Protein AF-A0A8R7UPR2-F1 (afdb_monomer)

Radius of gyration: 20.04 Å; Cα contacts (8 Å, |Δi|>4): 86; chains: 1; bounding box: 45×41×53 Å

Foldseek 3Di:
DDDPDPDPPPDDDPPDDPDPPVDDAAEQALDPPDAWDQWPVVRDIYGYCPVPDDDFDKDADDPVCVVVVPGPSNGIHGDDPD

Solvent-accessible surface area (backbone atoms only — not comparable to full-atom values): 5618 Å² total; per-residue (Å²): 136,86,78,84,78,82,75,79,84,77,83,72,84,80,90,79,72,89,70,88,70,86,67,87,82,46,68,25,38,37,57,71,99,53,77,62,46,75,39,83,90,81,70,43,60,34,36,45,32,78,88,78,54,85,78,65,45,71,42,70,59,58,73,92,59,46,85,74,45,88,49,79,62,60,50,27,33,62,42,79,92,126

Structure (mmCIF, N/CA/C/O backbone):
data_AF-A0A8R7UPR2-F1
#
_entry.id   AF-A0A8R7UPR2-F1
#
loop_
_atom_site.group_PDB
_atom_site.id
_atom_site.type_symbol
_atom_site.label_atom_id
_atom_site.label_alt_id
_atom_site.label_comp_id
_atom_site.label_asym_id
_atom_site.label_entity_id
_atom_site.label_seq_id
_atom_site.pdbx_PDB_ins_code
_atom_site.Cartn_x
_atom_site.Cartn_y
_atom_site.Cartn_z
_atom_site.occupancy
_atom_site.B_iso_or_equiv
_atom_site.auth_seq_id
_atom_site.auth_comp_id
_atom_site.auth_asym_id
_atom_site.auth_atom_id
_atom_site.pdbx_PDB_model_num
ATOM 1 N N . PRO A 1 1 ? 32.363 -11.441 -42.466 1.00 42.47 1 PRO A N 1
ATOM 2 C CA . PRO A 1 1 ? 31.017 -11.332 -41.868 1.00 42.47 1 PRO A CA 1
ATOM 3 C C . PRO A 1 1 ? 31.007 -12.047 -40.515 1.00 42.47 1 PRO A C 1
ATOM 5 O O . PRO A 1 1 ? 30.856 -13.262 -40.451 1.00 42.47 1 PRO A O 1
ATOM 8 N N . GLU A 1 2 ? 31.294 -11.279 -39.465 1.00 40.38 2 GLU A N 1
ATOM 9 C CA . GLU A 1 2 ? 31.115 -11.689 -38.073 1.00 40.38 2 GLU A CA 1
ATOM 10 C C . GLU A 1 2 ? 29.631 -11.946 -37.819 1.00 40.38 2 GLU A C 1
ATOM 12 O O . GLU A 1 2 ? 28.797 -11.067 -38.034 1.00 40.38 2 GLU A O 1
ATOM 17 N N . LEU A 1 3 ? 29.307 -13.150 -37.361 1.00 44.12 3 LEU A N 1
ATOM 18 C CA . LEU A 1 3 ? 28.087 -13.373 -36.605 1.00 44.12 3 LEU A CA 1
ATOM 19 C C . LEU A 1 3 ? 28.486 -13.287 -35.136 1.00 44.12 3 LEU A C 1
ATOM 21 O O . LEU A 1 3 ? 29.237 -14.117 -34.632 1.00 44.12 3 LEU A O 1
ATOM 25 N N . LEU A 1 4 ? 28.037 -12.216 -34.491 1.00 40.12 4 LEU A N 1
ATOM 26 C CA . LEU A 1 4 ? 28.115 -12.037 -33.053 1.00 40.12 4 LEU A CA 1
ATOM 27 C C . LEU A 1 4 ? 27.147 -13.048 -32.419 1.00 40.12 4 LEU A C 1
ATOM 29 O O . LEU A 1 4 ? 25.939 -12.817 -32.395 1.00 40.12 4 LEU A O 1
ATOM 33 N N . GLU A 1 5 ? 27.650 -14.190 -31.958 1.00 53.59 5 GLU A N 1
ATOM 34 C CA . GLU A 1 5 ? 26.853 -15.091 -31.128 1.00 53.59 5 GLU A CA 1
ATOM 35 C C . GLU A 1 5 ? 26.772 -14.504 -29.718 1.00 53.59 5 GLU A C 1
ATOM 37 O O . GLU A 1 5 ? 27.753 -14.468 -28.975 1.00 53.59 5 GLU A O 1
ATOM 42 N N . VAL A 1 6 ? 25.593 -14.005 -29.348 1.00 47.44 6 VAL A N 1
ATOM 43 C CA . VAL A 1 6 ? 25.293 -13.666 -27.956 1.00 47.44 6 VAL A CA 1
ATOM 44 C C . VAL A 1 6 ? 25.071 -14.982 -27.217 1.00 47.44 6 VAL A C 1
ATOM 46 O O . VAL A 1 6 ? 23.979 -15.547 -27.234 1.00 47.44 6 VAL A O 1
ATOM 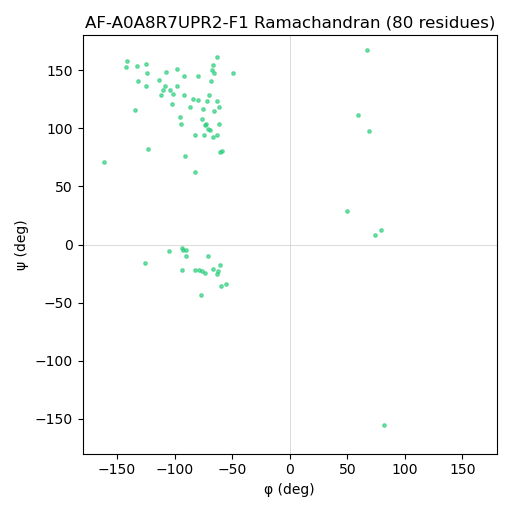49 N N . GLY A 1 7 ? 26.134 -15.490 -26.597 1.00 43.69 7 GLY A N 1
ATOM 50 C CA . GLY A 1 7 ? 26.044 -16.586 -25.643 1.00 43.69 7 GLY A CA 1
ATOM 51 C C . GLY A 1 7 ? 25.270 -16.128 -24.410 1.00 43.69 7 GLY A C 1
ATOM 52 O O . GLY A 1 7 ? 25.722 -15.249 -23.678 1.00 43.69 7 GLY A O 1
ATOM 53 N N . ILE A 1 8 ? 24.102 -16.722 -24.169 1.00 55.78 8 ILE A N 1
ATOM 54 C CA . ILE A 1 8 ? 23.481 -16.671 -22.847 1.00 55.78 8 ILE A CA 1
ATOM 55 C C . ILE A 1 8 ? 24.304 -17.627 -21.982 1.00 55.78 8 ILE A C 1
ATOM 57 O O . ILE A 1 8 ? 24.199 -18.842 -22.130 1.00 55.78 8 ILE A O 1
ATOM 61 N N . GLY A 1 9 ? 25.173 -17.073 -21.135 1.00 43.84 9 GLY A N 1
ATOM 62 C CA . GLY A 1 9 ? 25.893 -17.833 -20.119 1.00 43.84 9 GLY A CA 1
ATOM 63 C C . GLY A 1 9 ? 24.898 -18.416 -19.124 1.00 43.84 9 GLY A C 1
ATOM 64 O O . GLY A 1 9 ? 24.477 -17.740 -18.190 1.00 43.84 9 GLY A O 1
ATOM 65 N N . THR A 1 10 ? 24.476 -19.655 -19.355 1.00 53.00 10 THR A N 1
ATOM 66 C CA . THR A 1 10 ? 23.796 -20.472 -18.352 1.00 53.00 10 THR A CA 1
ATOM 67 C C . THR A 1 10 ? 24.862 -21.265 -17.612 1.00 53.00 10 THR A C 1
ATOM 69 O O . THR A 1 10 ? 25.068 -22.449 -17.889 1.00 53.00 10 THR A O 1
ATOM 72 N N . ASP A 1 11 ? 25.579 -20.600 -16.711 1.00 48.31 11 ASP A N 1
ATOM 73 C CA . ASP A 1 11 ? 26.416 -21.309 -15.751 1.00 48.31 11 ASP A CA 1
ATOM 74 C C . ASP A 1 11 ? 25.481 -21.967 -14.722 1.00 48.31 11 ASP A C 1
ATOM 76 O O . ASP A 1 11 ? 24.890 -21.304 -13.876 1.00 48.31 11 ASP A O 1
ATOM 80 N N . GLU A 1 12 ? 25.328 -23.282 -14.885 1.00 49.81 12 GLU A N 1
ATOM 81 C CA . GLU A 1 12 ? 24.811 -24.264 -13.926 1.00 49.81 12 GLU A CA 1
ATOM 82 C C . GLU A 1 12 ? 23.314 -24.182 -13.561 1.00 49.81 12 GLU A C 1
ATOM 84 O O . GLU A 1 12 ? 22.848 -23.443 -12.697 1.00 49.81 12 GLU A O 1
ATOM 89 N N . ILE A 1 13 ? 22.532 -25.032 -14.233 1.00 51.00 13 ILE A N 1
ATOM 90 C CA . ILE A 1 13 ? 21.139 -25.321 -13.890 1.00 51.00 13 ILE A CA 1
ATOM 91 C C . ILE A 1 13 ? 21.121 -26.138 -12.591 1.00 51.00 13 ILE A C 1
ATOM 93 O O . ILE A 1 13 ? 21.287 -27.362 -12.623 1.00 51.00 13 ILE A O 1
ATOM 97 N N . ASP A 1 14 ? 20.869 -25.479 -11.459 1.00 48.75 14 ASP A N 1
ATOM 98 C CA . ASP A 1 14 ? 20.597 -26.151 -10.185 1.00 48.75 14 ASP A CA 1
ATOM 99 C C . ASP A 1 14 ? 19.267 -26.914 -10.268 1.00 48.75 14 ASP A C 1
ATOM 101 O O . ASP A 1 14 ? 18.158 -26.419 -10.044 1.00 48.75 14 ASP A O 1
ATOM 105 N N . THR A 1 15 ? 19.401 -28.180 -10.639 1.00 45.97 15 THR A N 1
ATOM 106 C CA . THR A 1 15 ? 18.322 -29.140 -10.836 1.00 45.97 15 THR A CA 1
ATOM 107 C C . THR A 1 15 ? 17.910 -29.728 -9.481 1.00 45.97 15 THR A C 1
ATOM 109 O O . THR A 1 15 ? 18.067 -30.919 -9.266 1.00 45.97 15 THR A O 1
ATOM 112 N N . TYR A 1 16 ? 17.420 -28.905 -8.543 1.00 54.62 16 TYR A N 1
ATOM 113 C CA . TYR A 1 16 ? 16.752 -29.327 -7.293 1.00 54.62 16 TYR A CA 1
ATOM 114 C C . TYR A 1 16 ? 15.914 -28.170 -6.701 1.00 54.62 16 TYR A C 1
ATOM 116 O O . TYR A 1 16 ? 16.235 -27.604 -5.662 1.00 54.62 16 TYR A O 1
ATOM 124 N N . SER A 1 17 ? 14.792 -27.803 -7.324 1.00 55.59 17 SER A N 1
ATOM 125 C CA . SER A 1 17 ? 13.731 -27.082 -6.600 1.00 55.59 17 SER A CA 1
ATOM 126 C C . SER A 1 17 ? 12.366 -27.696 -6.937 1.00 55.59 17 SER A C 1
ATOM 128 O O . SER A 1 17 ? 11.973 -27.738 -8.105 1.00 55.59 17 SER A O 1
ATOM 130 N N . PRO A 1 18 ? 11.657 -28.286 -5.955 1.00 54.28 18 PRO A N 1
ATOM 131 C CA . PRO A 1 18 ? 10.405 -28.978 -6.212 1.00 54.28 18 PRO A CA 1
ATOM 132 C C . PRO A 1 18 ? 9.317 -27.930 -6.448 1.00 54.28 18 PRO A C 1
ATOM 134 O O . PRO A 1 18 ? 8.996 -27.175 -5.540 1.00 54.28 18 PRO A O 1
ATOM 137 N N . LEU A 1 19 ? 8.748 -27.911 -7.653 1.00 50.88 19 LEU A N 1
ATOM 138 C CA . LEU A 1 19 ? 7.686 -26.998 -8.084 1.00 50.88 19 LEU A CA 1
ATOM 139 C C . LEU A 1 19 ? 8.063 -25.507 -8.005 1.00 50.88 19 LEU A C 1
ATOM 141 O O . LEU A 1 19 ? 8.055 -24.881 -6.949 1.00 50.88 19 LEU A O 1
ATOM 145 N N . TYR A 1 20 ? 8.197 -24.884 -9.174 1.00 59.62 20 TYR A N 1
ATOM 146 C CA . TYR A 1 20 ? 7.806 -23.488 -9.350 1.00 59.62 20 TYR A CA 1
ATOM 147 C C . TYR A 1 20 ? 6.300 -23.388 -9.051 1.00 59.62 20 TYR A C 1
ATOM 149 O O . TYR A 1 20 ? 5.456 -23.434 -9.945 1.00 59.62 20 TYR A O 1
ATOM 157 N N . CYS A 1 21 ? 5.936 -23.346 -7.769 1.00 62.38 21 CYS A N 1
ATOM 158 C CA . CYS A 1 21 ? 4.650 -22.824 -7.357 1.00 62.38 21 CYS A CA 1
ATOM 159 C C . CYS A 1 21 ? 4.667 -21.373 -7.823 1.00 62.38 21 CYS A C 1
ATOM 161 O O . CYS A 1 21 ? 5.359 -20.551 -7.223 1.00 62.38 21 CYS A O 1
ATOM 163 N N . ILE A 1 22 ? 3.958 -21.073 -8.913 1.00 66.94 22 ILE A N 1
ATOM 164 C CA . ILE A 1 22 ? 3.566 -19.706 -9.257 1.00 66.94 22 ILE A CA 1
ATOM 165 C C . ILE A 1 22 ? 2.728 -19.166 -8.096 1.00 66.94 22 ILE A C 1
ATOM 167 O O . ILE A 1 22 ? 1.505 -19.259 -8.079 1.00 66.94 22 ILE A O 1
ATOM 171 N N . GLY A 1 23 ? 3.412 -18.722 -7.048 1.00 79.44 23 GLY A N 1
ATOM 172 C CA . GLY A 1 23 ? 2.806 -18.105 -5.888 1.00 79.44 23 GLY A CA 1
ATOM 173 C C . GLY A 1 23 ? 2.194 -16.772 -6.289 1.00 79.44 23 GLY A C 1
ATOM 174 O O . GLY A 1 23 ? 2.611 -16.136 -7.257 1.00 79.44 23 GLY A O 1
ATOM 175 N N . PHE A 1 24 ? 1.197 -16.344 -5.530 1.00 86.44 24 PHE A N 1
ATOM 176 C CA . PHE A 1 24 ? 0.709 -14.978 -5.625 1.00 86.44 24 PHE A CA 1
ATOM 177 C C . PHE A 1 24 ? 1.651 -14.059 -4.853 1.00 86.44 24 PHE A C 1
ATOM 179 O O . PHE A 1 24 ? 2.179 -14.441 -3.807 1.00 86.44 24 PHE A O 1
ATOM 186 N N . ILE A 1 25 ? 1.825 -12.842 -5.360 1.00 90.44 25 ILE A N 1
ATOM 187 C CA . ILE A 1 25 ? 2.418 -11.748 -4.603 1.00 90.44 25 ILE A CA 1
ATOM 188 C C . ILE A 1 25 ? 1.314 -10.792 -4.169 1.00 90.44 25 ILE A C 1
ATOM 190 O O . ILE A 1 25 ? 0.464 -10.406 -4.974 1.00 90.44 25 ILE A O 1
ATOM 194 N N . SER A 1 26 ? 1.337 -10.406 -2.898 1.00 94.38 26 SER A N 1
ATOM 195 C CA . SER A 1 26 ? 0.466 -9.362 -2.371 1.00 94.38 26 SER A CA 1
ATOM 196 C C . SER A 1 26 ? 1.279 -8.080 -2.235 1.00 94.38 26 SER A C 1
ATOM 198 O O . SER A 1 26 ? 2.290 -8.050 -1.535 1.00 94.38 26 SER A O 1
ATOM 200 N N . ILE A 1 27 ? 0.853 -7.021 -2.918 1.00 95.12 27 ILE A N 1
ATOM 201 C CA . ILE A 1 27 ? 1.571 -5.743 -2.962 1.00 95.12 27 ILE A CA 1
ATOM 202 C C . ILE A 1 27 ? 0.756 -4.691 -2.213 1.00 95.12 27 ILE A C 1
ATOM 204 O O . ILE A 1 27 ? -0.431 -4.511 -2.482 1.00 95.12 27 ILE A O 1
ATOM 208 N N . ASP A 1 28 ? 1.402 -3.993 -1.284 1.00 95.69 28 ASP A N 1
ATOM 209 C CA . ASP A 1 28 ? 0.836 -2.851 -0.570 1.00 95.69 28 ASP A CA 1
ATOM 210 C C . ASP A 1 28 ? 1.234 -1.546 -1.277 1.00 95.69 28 ASP A C 1
ATOM 212 O O . ASP A 1 28 ? 2.380 -1.074 -1.224 1.00 95.69 28 ASP A O 1
ATOM 216 N N . CYS A 1 29 ? 0.272 -0.985 -2.005 1.00 95.69 29 CYS A N 1
ATOM 217 C CA . CYS A 1 29 ? 0.464 0.186 -2.844 1.00 95.69 29 CYS A CA 1
ATOM 218 C C . CYS A 1 29 ? 0.651 1.456 -2.008 1.00 95.69 29 CYS A C 1
ATOM 220 O O . CYS A 1 29 ? -0.217 1.870 -1.245 1.00 95.69 29 CYS A O 1
ATOM 222 N N . GLY A 1 30 ? 1.766 2.157 -2.214 1.00 95.25 30 GLY A N 1
ATOM 223 C CA . GLY A 1 30 ? 2.078 3.370 -1.462 1.00 95.25 30 GLY A CA 1
ATOM 224 C C . GLY A 1 30 ? 2.640 3.136 -0.054 1.00 95.25 30 GLY A C 1
ATOM 225 O O . GLY A 1 30 ? 2.771 4.102 0.706 1.00 95.25 30 GLY A O 1
ATOM 226 N N . LEU A 1 31 ? 3.031 1.904 0.287 1.00 94.50 31 LEU A N 1
ATOM 227 C CA . LEU A 1 31 ? 3.714 1.594 1.540 1.00 94.50 31 LEU A CA 1
ATOM 228 C C . LEU A 1 31 ? 5.057 2.347 1.641 1.00 94.50 31 LEU A C 1
ATOM 230 O O . LEU A 1 31 ? 5.971 2.153 0.840 1.00 94.50 31 LEU A O 1
ATOM 234 N N . ARG A 1 32 ? 5.203 3.225 2.646 1.00 84.62 32 ARG A N 1
ATOM 235 C CA . ARG A 1 32 ? 6.414 4.054 2.839 1.00 84.62 32 ARG A CA 1
ATOM 236 C C . ARG A 1 32 ? 7.362 3.468 3.870 1.00 84.62 32 ARG A C 1
ATOM 238 O O . ARG A 1 32 ? 6.933 3.168 4.980 1.00 84.62 32 ARG A O 1
ATOM 245 N N . ASN A 1 33 ? 8.661 3.482 3.553 1.00 70.69 33 ASN A N 1
ATOM 246 C CA . ASN A 1 33 ? 9.768 3.260 4.497 1.00 70.69 33 ASN A CA 1
ATOM 247 C C . ASN A 1 33 ? 9.605 2.006 5.369 1.00 70.69 33 ASN A C 1
ATOM 249 O O . ASN A 1 33 ? 10.068 1.967 6.509 1.00 70.69 33 ASN A O 1
ATOM 253 N N . ARG A 1 34 ? 8.911 0.998 4.849 1.00 73.75 34 ARG A N 1
ATOM 254 C CA . ARG A 1 34 ? 8.689 -0.267 5.525 1.00 73.75 34 ARG A CA 1
ATOM 255 C C . ARG A 1 34 ? 9.165 -1.377 4.619 1.00 73.75 34 ARG A C 1
ATOM 257 O O . ARG A 1 34 ? 8.906 -1.374 3.418 1.00 73.75 34 ARG A O 1
ATOM 264 N N . SER A 1 35 ? 9.859 -2.318 5.234 1.00 88.50 35 SER A N 1
ATOM 265 C CA . SER A 1 35 ? 10.051 -3.633 4.661 1.00 88.50 35 SER A CA 1
ATOM 266 C C . SER A 1 35 ? 8.694 -4.314 4.524 1.00 88.50 35 SER A C 1
ATOM 268 O O . SER A 1 35 ? 7.717 -3.966 5.190 1.00 88.50 35 SER A O 1
ATOM 270 N N . SER A 1 36 ? 8.666 -5.333 3.689 1.00 93.81 36 SER A N 1
ATOM 271 C CA . SER A 1 36 ? 7.568 -6.280 3.619 1.00 93.81 36 SER A CA 1
ATOM 272 C C . SER A 1 36 ? 7.160 -6.842 4.994 1.00 93.81 36 SER A C 1
ATOM 274 O O . SER A 1 36 ? 8.033 -7.044 5.846 1.00 93.81 36 SER A O 1
ATOM 276 N N . TYR A 1 37 ? 5.880 -7.152 5.196 1.00 93.94 37 TYR A N 1
ATOM 277 C CA . TYR A 1 37 ? 5.331 -7.572 6.490 1.00 93.94 37 TYR A CA 1
ATOM 278 C C . TYR A 1 37 ? 4.260 -8.660 6.357 1.00 93.94 37 TYR A C 1
ATOM 280 O O . TYR A 1 37 ? 3.576 -8.747 5.344 1.00 93.94 37 TYR A O 1
ATOM 288 N N . ASN A 1 38 ? 4.105 -9.490 7.392 1.00 94.19 38 ASN A N 1
ATOM 289 C CA . ASN A 1 38 ? 2.970 -10.408 7.492 1.00 94.19 38 ASN A CA 1
ATOM 290 C C . ASN A 1 38 ? 1.808 -9.670 8.155 1.00 94.19 38 ASN A C 1
ATOM 292 O O . ASN A 1 38 ? 1.927 -9.219 9.295 1.00 94.19 38 ASN A O 1
ATOM 296 N N . ASP A 1 39 ? 0.708 -9.541 7.435 1.00 93.31 39 ASP A N 1
ATOM 297 C CA . ASP A 1 39 ? -0.514 -8.928 7.919 1.00 93.31 39 ASP A CA 1
ATOM 298 C C . ASP A 1 39 ? -1.293 -9.929 8.779 1.00 93.31 39 ASP A C 1
ATOM 300 O O . ASP A 1 39 ? -1.583 -11.049 8.358 1.00 93.31 39 ASP A O 1
ATOM 304 N N . SER A 1 40 ? -1.610 -9.548 10.015 1.00 91.00 40 SER A N 1
ATOM 305 C CA . SER A 1 40 ? -2.261 -10.450 10.968 1.00 91.00 40 SER A CA 1
ATOM 306 C C . SER A 1 40 ? -3.751 -10.649 10.704 1.00 91.00 40 SER A C 1
ATOM 308 O O . SER A 1 40 ? -4.304 -11.643 11.164 1.00 91.00 40 SER A O 1
ATOM 310 N N . ALA A 1 41 ? -4.407 -9.709 10.016 1.00 91.00 41 ALA A N 1
ATOM 311 C CA . ALA A 1 41 ? -5.838 -9.787 9.736 1.00 91.00 41 ALA A CA 1
ATOM 312 C C . ALA A 1 41 ? -6.116 -10.774 8.595 1.00 91.00 41 ALA A C 1
ATOM 314 O O . ALA A 1 41 ? -7.008 -11.614 8.688 1.00 91.00 41 ALA A O 1
ATOM 315 N N . THR A 1 42 ? -5.305 -10.707 7.542 1.00 90.56 42 THR A N 1
ATOM 316 C CA . THR A 1 42 ? -5.424 -11.546 6.343 1.00 90.56 42 THR A CA 1
ATOM 317 C C . THR A 1 42 ? -4.561 -12.808 6.396 1.00 90.56 42 THR A C 1
ATOM 319 O O . THR A 1 42 ? -4.831 -13.767 5.676 1.00 90.56 42 THR A O 1
ATOM 322 N N . GLY A 1 43 ? -3.511 -12.823 7.225 1.00 92.50 43 GLY A N 1
ATOM 323 C CA . GLY A 1 43 ? -2.516 -13.897 7.278 1.00 92.50 43 GLY A CA 1
ATOM 324 C C . GLY A 1 43 ? -1.539 -13.903 6.096 1.00 92.50 43 GLY A C 1
ATOM 325 O O . GLY A 1 43 ? -0.770 -14.854 5.948 1.00 92.50 43 GLY A O 1
ATOM 326 N N . LEU A 1 44 ? -1.563 -12.871 5.245 1.00 93.38 44 LEU A N 1
ATOM 327 C CA . LEU A 1 44 ? -0.752 -12.782 4.032 1.00 93.38 44 LEU A CA 1
ATOM 328 C C . LEU A 1 44 ? 0.506 -11.938 4.244 1.00 93.38 44 LEU A C 1
ATOM 330 O O . LEU A 1 44 ? 0.532 -10.996 5.034 1.00 93.38 44 LEU A O 1
ATOM 334 N N . ARG A 1 45 ? 1.558 -12.251 3.485 1.00 93.75 45 ARG A N 1
ATOM 335 C CA . ARG A 1 45 ? 2.751 -11.407 3.369 1.00 93.75 45 ARG A CA 1
ATOM 336 C C . ARG A 1 45 ? 2.511 -10.333 2.315 1.00 93.75 45 ARG A C 1
ATOM 338 O O . ARG A 1 45 ? 2.215 -10.677 1.177 1.00 93.75 45 ARG A O 1
ATOM 345 N N . PHE A 1 46 ? 2.692 -9.070 2.687 1.00 95.38 46 PHE A N 1
ATOM 346 C CA . PHE A 1 46 ? 2.658 -7.930 1.779 1.00 95.38 46 PHE A CA 1
ATOM 347 C C . PHE A 1 46 ? 4.050 -7.348 1.554 1.00 95.38 46 PHE A C 1
ATOM 349 O O . PHE A 1 46 ? 4.804 -7.137 2.509 1.00 95.38 46 PHE A O 1
ATOM 356 N N . ASP A 1 47 ? 4.353 -7.045 0.295 1.00 94.81 47 ASP A N 1
ATOM 357 C CA . ASP A 1 47 ? 5.573 -6.369 -0.136 1.00 94.81 47 ASP A CA 1
ATOM 358 C C . ASP A 1 47 ? 5.274 -4.917 -0.564 1.00 94.81 47 ASP A C 1
ATOM 360 O O . ASP A 1 47 ? 4.179 -4.632 -1.055 1.00 94.81 47 ASP A O 1
ATOM 364 N N . PRO A 1 48 ? 6.218 -3.971 -0.388 1.00 94.94 48 PRO A N 1
ATOM 365 C CA . PRO A 1 48 ? 6.053 -2.605 -0.880 1.00 94.94 48 PRO A CA 1
ATOM 366 C C . PRO A 1 48 ? 6.020 -2.545 -2.413 1.00 94.94 48 PRO A C 1
ATOM 368 O O . PRO A 1 48 ? 6.746 -3.270 -3.094 1.00 94.94 48 PRO A O 1
ATOM 371 N N . ASP A 1 49 ? 5.255 -1.599 -2.960 1.00 95.19 49 ASP A N 1
ATOM 372 C CA . ASP A 1 49 ? 5.105 -1.410 -4.410 1.00 95.19 49 ASP A CA 1
ATOM 373 C C . ASP A 1 49 ? 6.369 -0.948 -5.151 1.00 95.19 49 ASP A C 1
ATOM 375 O O . ASP A 1 49 ? 6.472 -1.153 -6.357 1.00 95.19 49 ASP A O 1
ATOM 379 N N . GLY A 1 50 ? 7.347 -0.358 -4.460 1.00 92.31 50 GLY A N 1
ATOM 380 C CA . GLY A 1 50 ? 8.515 0.274 -5.088 1.00 92.31 50 GLY A CA 1
ATOM 381 C C . GLY A 1 50 ? 9.404 -0.642 -5.942 1.00 92.31 50 GLY A C 1
ATOM 382 O O . GLY A 1 50 ? 10.179 -0.130 -6.740 1.00 92.31 50 GLY A O 1
ATOM 383 N N . GLY A 1 51 ? 9.303 -1.968 -5.795 1.00 88.81 51 GLY A N 1
ATOM 384 C CA . GLY A 1 51 ? 9.987 -2.941 -6.660 1.00 88.81 51 GLY A CA 1
ATOM 385 C C . GLY A 1 51 ? 9.184 -3.381 -7.891 1.00 88.81 51 GLY A C 1
ATOM 386 O O . GLY A 1 51 ? 9.698 -4.141 -8.704 1.00 88.81 51 GLY A O 1
ATOM 387 N N . PHE A 1 52 ? 7.931 -2.935 -8.014 1.00 91.94 52 PHE A N 1
ATOM 388 C CA . PHE A 1 52 ? 6.956 -3.433 -8.992 1.00 91.94 52 PHE A CA 1
ATOM 389 C C . PHE A 1 52 ? 6.347 -2.338 -9.866 1.00 91.94 52 PHE A C 1
ATOM 391 O O . PHE A 1 52 ? 5.739 -2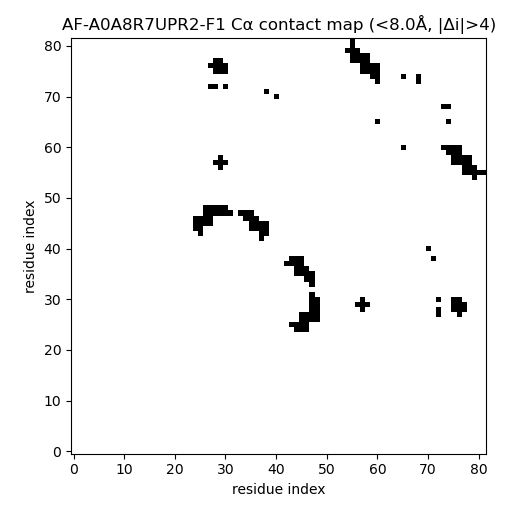.647 -10.889 1.00 91.94 52 PHE A O 1
ATOM 398 N N . VAL A 1 53 ? 6.481 -1.069 -9.474 1.00 91.50 53 VAL A N 1
ATOM 399 C CA . VAL A 1 53 ? 5.966 0.072 -10.235 1.00 91.50 53 VAL A CA 1
ATOM 400 C C . VAL A 1 53 ? 7.029 1.150 -10.390 1.00 91.50 53 VAL A C 1
ATOM 402 O O . VAL A 1 53 ? 7.751 1.472 -9.447 1.00 91.50 53 VAL A O 1
ATOM 405 N N . GLU A 1 54 ? 7.079 1.754 -11.573 1.00 91.38 54 GLU A N 1
ATOM 406 C CA . GLU A 1 54 ? 7.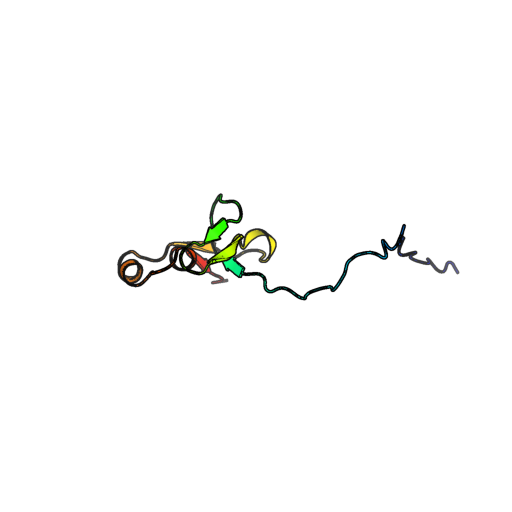867 2.956 -11.836 1.00 91.38 54 GLU A CA 1
ATOM 407 C C . GLU A 1 54 ? 6.943 4.182 -11.836 1.00 91.38 54 GLU A C 1
ATOM 409 O O . GLU A 1 54 ? 5.904 4.205 -12.495 1.00 91.38 54 GLU A O 1
ATOM 414 N N . GLY A 1 55 ? 7.310 5.217 -11.078 1.00 91.06 55 GLY A N 1
ATOM 415 C CA . GLY A 1 55 ? 6.568 6.478 -11.022 1.00 91.06 55 GLY A CA 1
ATOM 41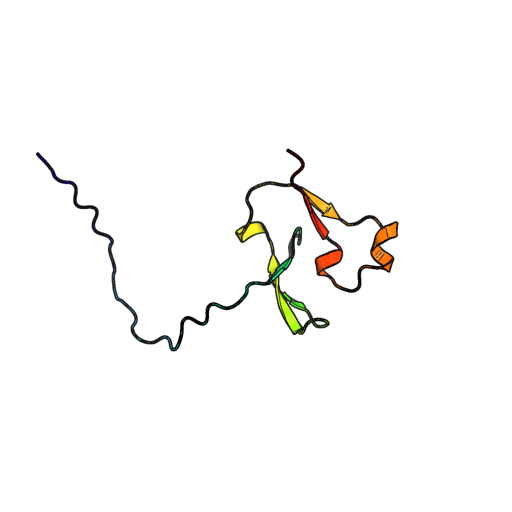6 C C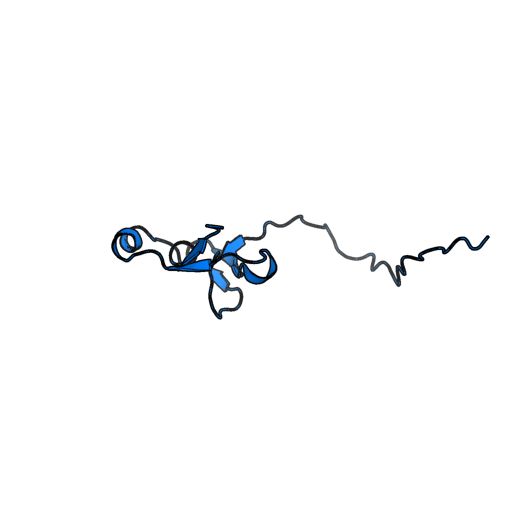 . GLY A 1 55 ? 5.343 6.481 -10.097 1.00 91.06 55 GLY A C 1
ATOM 417 O O . GLY A 1 55 ? 5.271 5.771 -9.089 1.00 91.06 55 GLY A O 1
ATOM 418 N N . GLY A 1 56 ? 4.402 7.377 -10.408 1.00 94.38 56 GLY A N 1
ATOM 419 C CA . GLY A 1 56 ? 3.216 7.647 -9.597 1.00 94.38 56 GLY A CA 1
ATOM 420 C C . GLY A 1 56 ? 3.511 8.292 -8.235 1.00 94.38 56 GLY A C 1
ATOM 421 O O . GLY A 1 56 ? 4.634 8.332 -7.729 1.00 94.38 56 GLY A O 1
ATOM 422 N N . MET A 1 57 ? 2.461 8.782 -7.583 1.00 95.25 57 MET A N 1
ATOM 423 C CA . MET A 1 57 ? 2.545 9.444 -6.282 1.00 95.25 57 MET A CA 1
ATOM 424 C C . MET A 1 57 ? 1.935 8.597 -5.171 1.00 95.25 57 MET A C 1
ATOM 426 O O . MET A 1 57 ? 0.793 8.150 -5.283 1.00 95.25 57 MET A O 1
ATOM 430 N N . ILE A 1 58 ? 2.655 8.470 -4.055 1.00 94.62 58 ILE A N 1
ATOM 431 C CA . ILE A 1 58 ? 2.109 7.917 -2.810 1.00 94.62 58 ILE A CA 1
ATOM 432 C C . ILE A 1 58 ? 1.115 8.906 -2.212 1.00 94.62 58 ILE A C 1
ATOM 434 O O . ILE A 1 58 ? 1.459 10.068 -1.972 1.00 94.62 58 ILE A O 1
ATOM 438 N N . LYS A 1 59 ? -0.085 8.429 -1.893 1.00 94.25 59 LYS A N 1
ATOM 439 C CA . LYS A 1 59 ? -1.128 9.184 -1.198 1.00 94.25 59 LYS A CA 1
ATOM 440 C C . LYS A 1 59 ? -1.563 8.435 0.057 1.00 94.25 59 LYS A C 1
ATOM 442 O O . LYS A 1 59 ? -1.548 7.209 0.099 1.00 94.25 59 LYS A O 1
ATOM 447 N N . LYS A 1 60 ? -1.937 9.192 1.086 1.00 92.75 60 LYS A N 1
ATOM 448 C CA . LYS A 1 60 ? -2.683 8.671 2.235 1.00 92.75 60 LYS A CA 1
ATOM 449 C C . LYS A 1 60 ? -4.167 8.844 1.950 1.00 92.75 60 LYS A C 1
ATOM 451 O O . LYS A 1 60 ? -4.539 9.848 1.340 1.00 92.75 60 LYS A O 1
ATOM 456 N N . ILE A 1 61 ? -4.982 7.905 2.406 1.00 90.38 61 ILE A N 1
ATOM 457 C CA . ILE A 1 61 ? -6.434 8.063 2.367 1.00 90.38 61 ILE A CA 1
ATOM 458 C C . ILE A 1 61 ? -6.856 9.165 3.350 1.00 90.38 61 ILE A C 1
ATOM 460 O O . ILE A 1 61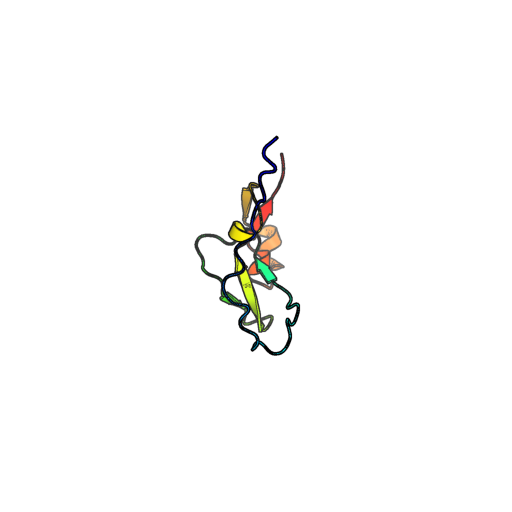 ? -6.249 9.326 4.414 1.00 90.38 61 ILE A O 1
ATOM 464 N N . SER A 1 62 ? -7.834 9.990 2.960 1.00 90.88 62 SER A N 1
ATOM 465 C CA . SER A 1 62 ? -8.353 11.055 3.823 1.00 90.88 62 SER A CA 1
ATOM 466 C C . SER A 1 62 ? -9.098 10.458 5.015 1.00 90.88 62 SER A C 1
ATOM 468 O O . SER A 1 62 ? -9.681 9.380 4.937 1.00 90.88 62 SER A O 1
ATOM 470 N N . HIS A 1 63 ? -9.081 11.176 6.138 1.00 89.19 63 HIS A N 1
ATOM 471 C CA . HI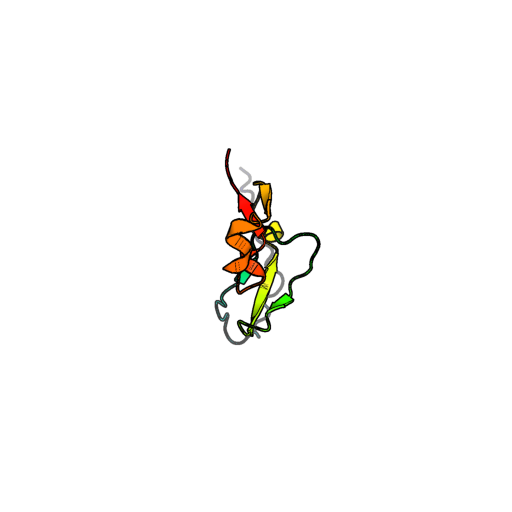S A 1 63 ? -9.630 10.694 7.406 1.00 89.19 63 HIS A CA 1
ATOM 472 C C . HIS A 1 63 ? -11.104 10.266 7.305 1.00 89.19 63 HIS A C 1
ATOM 474 O O . HIS A 1 63 ? -11.506 9.312 7.954 1.00 89.19 63 HIS A O 1
ATOM 480 N N . GLU A 1 64 ? -11.898 10.937 6.471 1.00 91.56 64 GLU A N 1
ATOM 481 C CA . GLU A 1 64 ? -13.322 10.631 6.262 1.00 91.56 64 GLU A CA 1
ATOM 482 C C . GLU A 1 64 ? -13.585 9.223 5.692 1.00 91.56 64 GLU A C 1
ATOM 484 O O . GLU A 1 64 ? -14.668 8.683 5.889 1.00 91.56 64 GLU A O 1
ATOM 489 N N . PHE A 1 65 ? -12.599 8.611 5.027 1.00 87.00 65 PHE A N 1
ATOM 490 C CA . PHE A 1 65 ? -12.692 7.247 4.496 1.00 87.00 65 PHE A CA 1
ATOM 491 C C . PHE A 1 65 ? -11.901 6.227 5.325 1.00 87.00 65 PHE A C 1
ATOM 493 O O . PHE A 1 65 ? -11.977 5.030 5.057 1.00 87.00 65 PHE A O 1
ATOM 500 N N . MET A 1 66 ? -11.152 6.675 6.337 1.00 88.38 66 MET A N 1
ATOM 501 C CA . MET A 1 66 ? -10.332 5.794 7.176 1.00 88.38 66 MET A CA 1
ATOM 502 C C . MET A 1 66 ? -11.163 4.960 8.149 1.00 88.38 66 MET A C 1
ATOM 504 O O . MET A 1 66 ? -10.726 3.876 8.518 1.00 88.38 66 MET A O 1
ATOM 508 N N . ASP A 1 67 ? -12.360 5.414 8.521 1.00 86.62 67 ASP A N 1
ATOM 509 C CA . ASP A 1 67 ? -13.258 4.649 9.398 1.00 86.62 67 ASP A CA 1
ATOM 510 C C . ASP A 1 67 ? -13.699 3.319 8.759 1.00 86.62 67 ASP A C 1
ATOM 512 O O . ASP A 1 67 ? -14.009 2.365 9.466 1.00 86.62 67 ASP A O 1
ATOM 516 N N . ALA A 1 68 ? -13.688 3.239 7.423 1.00 83.25 68 ALA A N 1
ATOM 517 C CA . ALA A 1 68 ? -13.963 2.020 6.662 1.00 83.25 68 ALA A CA 1
ATOM 518 C C . ALA A 1 68 ? -12.695 1.218 6.306 1.00 83.25 68 ALA A C 1
ATOM 520 O O . ALA A 1 68 ? -12.794 0.161 5.684 1.00 83.25 68 ALA A O 1
ATOM 521 N N . ALA A 1 69 ? -11.502 1.717 6.650 1.00 85.12 69 ALA A N 1
ATOM 522 C CA . ALA A 1 69 ? -10.246 1.031 6.378 1.00 85.12 69 ALA A CA 1
ATOM 523 C C . ALA A 1 69 ? -9.988 -0.026 7.462 1.00 85.12 69 ALA A C 1
ATOM 525 O O . ALA A 1 69 ? -9.427 0.259 8.520 1.00 85.12 69 ALA A O 1
ATOM 526 N N . GLU A 1 70 ? -10.400 -1.259 7.185 1.00 85.88 70 GLU A N 1
ATOM 527 C CA . GLU A 1 70 ? -10.243 -2.401 8.090 1.00 85.88 70 GLU A CA 1
ATOM 528 C C . GLU A 1 70 ? -8.822 -2.983 8.064 1.00 85.88 70 GLU A C 1
ATOM 530 O O . GLU A 1 70 ? -8.403 -3.620 9.028 1.00 85.88 70 GLU A O 1
ATOM 535 N N . ASN A 1 71 ? -8.064 -2.742 6.987 1.00 89.25 71 ASN A N 1
ATOM 536 C CA . ASN A 1 71 ? -6.730 -3.315 6.797 1.00 89.25 71 ASN A CA 1
ATOM 537 C C . ASN A 1 71 ? -5.653 -2.250 6.546 1.00 89.25 71 ASN A C 1
ATOM 539 O O . ASN A 1 71 ? -5.926 -1.155 6.048 1.00 89.25 71 ASN A O 1
ATOM 543 N N . GLU A 1 72 ? -4.395 -2.578 6.859 1.00 88.62 72 GLU A N 1
ATOM 544 C CA . GLU A 1 72 ? -3.262 -1.654 6.695 1.00 88.62 72 GLU A CA 1
ATOM 545 C C . GLU A 1 72 ? -3.072 -1.207 5.238 1.00 88.62 72 GLU A C 1
ATOM 547 O O . GLU A 1 72 ? -2.800 -0.031 4.988 1.00 88.62 72 GLU A O 1
ATOM 552 N N . GLN A 1 73 ? -3.324 -2.101 4.277 1.00 92.81 73 GLN A N 1
ATOM 553 C CA . GLN A 1 73 ? -3.120 -1.850 2.843 1.00 92.81 73 GLN A CA 1
ATOM 554 C C . GLN A 1 73 ? -4.135 -0.861 2.253 1.00 92.81 73 GLN A C 1
ATOM 556 O O . GLN A 1 73 ? -3.995 -0.416 1.119 1.00 92.81 73 GLN A O 1
ATOM 561 N N 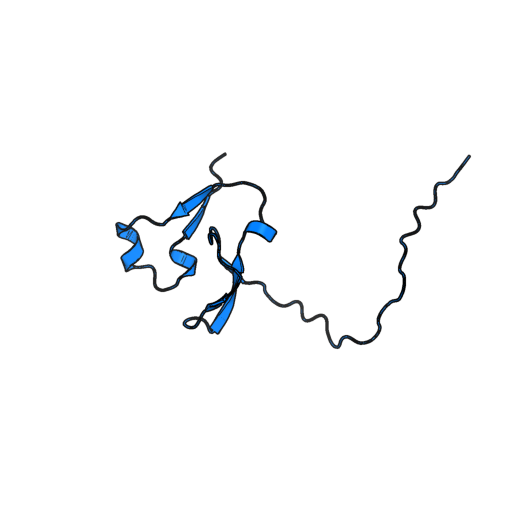. GLN A 1 74 ? -5.181 -0.511 3.008 1.00 91.88 74 GLN A N 1
ATOM 562 C CA . GLN A 1 74 ? -6.185 0.473 2.597 1.00 91.88 74 GLN A CA 1
ATOM 563 C C . GLN A 1 74 ? -5.818 1.895 3.031 1.00 91.88 74 GLN A C 1
ATOM 565 O O . GLN A 1 74 ? -6.474 2.845 2.622 1.00 91.88 74 GLN A O 1
ATOM 570 N N . LYS A 1 75 ? -4.788 2.078 3.866 1.00 91.50 75 LYS A N 1
ATOM 571 C CA . LYS A 1 75 ? -4.450 3.390 4.449 1.00 91.50 75 LYS A CA 1
ATOM 572 C C . LYS A 1 75 ? -3.625 4.265 3.507 1.00 91.50 75 LYS A C 1
ATOM 574 O O . LYS A 1 75 ? -3.584 5.494 3.650 1.00 91.50 75 LYS A O 1
ATOM 579 N N . THR A 1 76 ? -2.953 3.640 2.548 1.00 94.00 76 THR A N 1
ATOM 580 C CA . THR A 1 76 ? -2.134 4.292 1.527 1.00 94.00 76 THR A CA 1
ATOM 581 C C . THR A 1 76 ? -2.447 3.731 0.154 1.00 94.00 76 THR A C 1
ATOM 583 O O . THR A 1 76 ? -2.893 2.600 0.041 1.00 94.00 76 THR A O 1
ATOM 586 N N . LEU A 1 77 ? -2.220 4.538 -0.883 1.00 94.50 77 LEU A N 1
ATOM 587 C CA . LEU A 1 77 ? -2.332 4.118 -2.277 1.00 94.50 77 LEU A CA 1
ATOM 588 C C . LEU A 1 77 ? -1.227 4.743 -3.129 1.00 94.50 77 LEU A C 1
ATOM 590 O O . LEU A 1 77 ? -0.696 5.819 -2.825 1.00 94.50 77 LEU A O 1
ATOM 594 N N . ARG A 1 78 ? -0.947 4.093 -4.258 1.00 96.31 78 ARG A N 1
ATOM 595 C CA . ARG A 1 78 ? -0.225 4.671 -5.394 1.00 96.31 78 ARG A CA 1
ATOM 596 C C . ARG A 1 78 ? -1.230 5.278 -6.368 1.00 96.31 78 ARG A C 1
ATOM 598 O O . ARG A 1 78 ? -2.164 4.605 -6.783 1.00 96.31 78 ARG A O 1
ATOM 605 N N . SER A 1 79 ? -1.024 6.534 -6.747 1.00 94.94 79 SER A N 1
ATOM 606 C CA . SER A 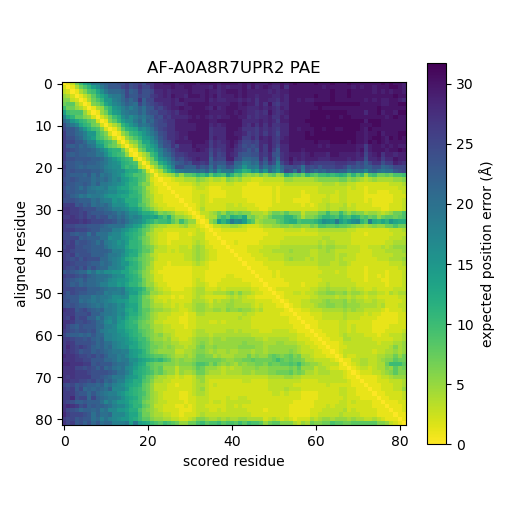1 79 ? -1.840 7.238 -7.746 1.00 94.94 79 SER A CA 1
ATOM 607 C C . SER A 1 79 ? -1.027 7.548 -9.003 1.00 94.94 79 SER A C 1
ATOM 609 O O . SER A 1 79 ? 0.136 7.934 -8.888 1.00 94.94 79 SER A O 1
ATOM 611 N N . PHE A 1 80 ? -1.650 7.426 -10.178 1.00 95.75 80 PHE A N 1
ATOM 612 C CA . PHE A 1 80 ? -1.066 7.741 -11.490 1.00 95.75 80 PHE A CA 1
ATOM 613 C C . PHE A 1 80 ? -1.942 8.783 -12.202 1.00 95.75 80 PHE A C 1
ATOM 615 O O . PHE A 1 80 ? -2.853 8.411 -12.937 1.00 95.75 80 PHE A O 1
ATOM 622 N N . PRO A 1 81 ? -1.775 10.076 -11.884 1.00 92.69 81 PRO A N 1
ATOM 623 C CA . PRO A 1 81 ? -2.612 11.136 -12.447 1.00 92.69 81 PRO A CA 1
ATOM 624 C C . PRO A 1 81 ? -2.049 11.791 -13.718 1.00 92.69 81 PRO A C 1
ATOM 626 O O . PRO A 1 81 ? -2.728 12.653 -14.271 1.00 92.69 81 PRO A O 1
ATOM 629 N N . ASP A 1 82 ? -0.840 11.412 -14.135 1.00 87.44 82 ASP A N 1
ATOM 630 C CA . ASP A 1 82 ? -0.137 11.911 -15.325 1.00 87.44 82 ASP A CA 1
ATOM 631 C C . ASP A 1 82 ? -0.205 10.876 -16.460 1.00 87.44 82 ASP A C 1
ATOM 633 O O . ASP A 1 82 ? -0.245 11.293 -17.640 1.00 87.44 82 ASP A O 1
#

Mean predicted aligned error: 11.72 Å

pLDDT: mean 80.13, std 18.74, range [40.12, 96.31]

Organism: Triticum urartu (NCBI:txid4572)

Secondary structure (DSSP, 8-state):
-----------------S-------EEETT--S---EE-TTT--EEEEGGGT--S-EEEEPPHHHHTT--SGGGSEEEE---

InterPro domains:
  IPR024788 Malectin-like domain [PF12819] (27-82)

Sequence (82 aa):
PELLEVGIGTDEIDTYSPLYCIGFISIDCGLRNRSSYNDSATGLRFDPDGGFVEGGMIKKISHEFMDAAENEQQKTLRSFPD